Protein AF-A0A840N4Y0-F1 (afdb_monomer)

Nearest PDB structures (foldseek):
  4fzs-assembly1_A  TM=8.610E-01  e=3.689E+00  Homo sapiens
  1jv7-assembly1_A  TM=8.502E-01  e=6.863E+00  Halobacterium salinarum
  7qhm-assembly1_L  TM=5.799E-01  e=1.864E+00  Corynebacterium glutamicum ATCC 13032
  7q21-assembly1_k  TM=7.643E-01  e=5.354E+00  Corynebacterium glutamicum ATCC 13032
  4etr-assembly1_A  TM=6.335E-01  e=5.354E+00  Pseudomonas aeruginosa PAO1

Radius of gyration: 18.75 Å; Cα contacts (8 Å, |Δi|>4): 36; chains: 1; bounding box: 47×18×54 Å

Structure (mmCIF, N/CA/C/O backbone):
data_AF-A0A840N4Y0-F1
#
_entry.id   AF-A0A840N4Y0-F1
#
loop_
_atom_site.group_PDB
_atom_site.id
_atom_site.type_symbol
_atom_site.label_atom_id
_atom_site.label_alt_id
_atom_site.label_comp_id
_atom_site.label_asym_id
_atom_site.label_entity_id
_atom_site.label_seq_id
_atom_site.pdbx_PDB_ins_code
_atom_site.Cartn_x
_atom_site.Cartn_y
_atom_site.Cartn_z
_atom_sit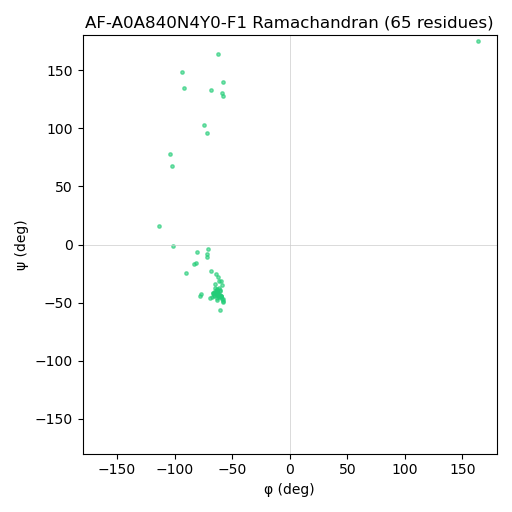e.occupancy
_atom_site.B_iso_or_equiv
_atom_site.auth_seq_id
_atom_site.auth_comp_id
_atom_site.auth_asym_id
_atom_site.auth_atom_id
_atom_site.pdbx_PDB_model_num
ATOM 1 N N . MET A 1 1 ? 25.942 -1.789 -9.578 1.00 41.69 1 MET A N 1
ATOM 2 C CA . MET A 1 1 ? 25.056 -0.628 -9.312 1.00 41.69 1 MET A CA 1
ATOM 3 C C . MET A 1 1 ? 23.959 -1.013 -8.316 1.00 41.69 1 MET A C 1
ATOM 5 O O . MET A 1 1 ? 23.035 -1.711 -8.724 1.00 41.69 1 MET A O 1
ATOM 9 N N . PRO A 1 2 ? 23.998 -0.581 -7.043 1.00 53.94 2 PRO A N 1
ATOM 10 C CA . PRO A 1 2 ? 22.936 -0.876 -6.088 1.00 53.94 2 PRO A CA 1
ATOM 11 C C . PRO A 1 2 ? 22.016 0.345 -5.902 1.00 53.94 2 PRO A C 1
ATOM 13 O O . PRO A 1 2 ? 21.993 0.960 -4.846 1.00 53.94 2 PRO A O 1
ATOM 16 N N . LYS A 1 3 ? 21.252 0.732 -6.935 1.00 58.09 3 LYS A N 1
ATOM 17 C CA . LYS A 1 3 ? 20.130 1.687 -6.763 1.00 58.09 3 LYS A CA 1
ATOM 18 C C . LYS A 1 3 ? 18.800 0.983 -6.452 1.00 58.09 3 LYS A C 1
ATOM 20 O O . LYS A 1 3 ? 17.951 1.575 -5.797 1.00 58.09 3 LYS A O 1
ATOM 25 N N . LYS A 1 4 ? 18.650 -0.290 -6.853 1.00 59.00 4 LYS A N 1
ATOM 26 C CA . LYS A 1 4 ? 17.411 -1.083 -6.710 1.00 59.00 4 LYS A CA 1
ATOM 27 C C . LYS A 1 4 ? 16.972 -1.240 -5.247 1.00 59.00 4 LYS A C 1
ATOM 29 O O . LYS A 1 4 ? 15.829 -0.964 -4.910 1.00 59.00 4 LYS A O 1
ATOM 34 N N . LEU A 1 5 ? 17.929 -1.552 -4.370 1.00 65.06 5 LEU A N 1
ATOM 35 C CA . LEU A 1 5 ? 17.692 -1.782 -2.941 1.00 65.06 5 LEU A CA 1
ATOM 36 C C . LEU A 1 5 ? 17.192 -0.533 -2.193 1.00 65.06 5 LEU A C 1
ATOM 38 O O . LEU A 1 5 ? 16.520 -0.664 -1.181 1.00 65.06 5 LEU A O 1
ATOM 42 N N . SER A 1 6 ? 17.488 0.678 -2.677 1.00 81.50 6 SER A N 1
ATOM 43 C CA . SER A 1 6 ? 17.151 1.925 -1.972 1.00 81.50 6 SER A CA 1
ATOM 44 C C . SER A 1 6 ? 15.674 2.305 -2.103 1.00 81.50 6 SER A C 1
ATOM 46 O O . SER A 1 6 ? 15.052 2.706 -1.122 1.00 81.50 6 SER A O 1
ATOM 48 N N . LEU A 1 7 ? 15.096 2.175 -3.302 1.00 88.75 7 LEU A N 1
ATOM 49 C CA . LEU A 1 7 ? 13.711 2.583 -3.554 1.00 88.75 7 LEU A CA 1
ATOM 50 C C . LEU A 1 7 ? 12.711 1.555 -3.019 1.00 88.75 7 LEU A C 1
ATOM 52 O O . LEU A 1 7 ? 11.765 1.924 -2.328 1.00 88.75 7 LEU A O 1
ATOM 56 N N . GLU A 1 8 ? 12.967 0.270 -3.264 1.00 90.94 8 GLU A N 1
ATOM 57 C CA . GLU A 1 8 ? 12.120 -0.816 -2.763 1.00 90.94 8 GLU A CA 1
ATOM 58 C C . GLU A 1 8 ? 12.112 -0.866 -1.234 1.00 90.94 8 GLU A C 1
ATOM 60 O O . GLU A 1 8 ? 11.056 -1.052 -0.636 1.00 90.94 8 GLU A O 1
ATOM 65 N N . LEU A 1 9 ? 13.253 -0.616 -0.581 1.00 92.69 9 LEU A N 1
ATOM 66 C CA . LEU A 1 9 ? 13.313 -0.549 0.879 1.00 92.69 9 LEU A CA 1
ATOM 67 C C . LEU A 1 9 ? 12.501 0.629 1.434 1.00 92.69 9 LEU A C 1
ATOM 69 O O . LEU A 1 9 ? 11.804 0.473 2.436 1.00 92.69 9 LEU A O 1
ATOM 73 N N . LYS A 1 10 ? 12.550 1.793 0.772 1.00 94.75 10 LYS A N 1
ATOM 74 C CA . LYS A 1 10 ? 11.729 2.956 1.145 1.00 94.75 10 LYS A CA 1
ATOM 75 C C . LYS A 1 10 ? 10.241 2.657 0.999 1.00 94.75 10 LYS A C 1
ATOM 77 O O . LYS A 1 10 ? 9.483 2.922 1.925 1.00 94.75 10 LYS A O 1
ATOM 82 N N . TRP A 1 11 ? 9.822 2.091 -0.131 1.00 96.56 11 TRP A N 1
ATOM 83 C CA . TRP A 1 11 ? 8.421 1.727 -0.350 1.00 96.56 11 TRP A CA 1
ATOM 84 C C . TRP A 1 11 ? 7.940 0.661 0.628 1.00 96.56 11 TRP A C 1
ATOM 86 O O . TRP A 1 11 ? 6.859 0.817 1.189 1.00 96.56 11 TRP A O 1
ATOM 96 N N . LYS A 1 12 ? 8.769 -0.350 0.915 1.00 96.50 12 LYS A N 1
ATOM 97 C CA . LYS A 1 12 ? 8.476 -1.369 1.926 1.00 96.50 12 LYS A CA 1
ATOM 98 C C . LYS A 1 12 ? 8.236 -0.740 3.294 1.00 96.50 12 LYS A C 1
ATOM 100 O O . LYS A 1 12 ? 7.226 -1.022 3.927 1.00 96.50 12 LYS A O 1
ATOM 105 N N . ARG A 1 13 ? 9.136 0.144 3.732 1.00 96.94 13 ARG A N 1
ATOM 106 C CA . ARG A 1 13 ? 9.002 0.844 5.014 1.00 96.94 13 ARG A CA 1
ATOM 107 C C . ARG A 1 13 ? 7.709 1.661 5.079 1.00 96.94 13 ARG A C 1
ATOM 109 O O . ARG A 1 13 ? 6.975 1.546 6.051 1.00 96.94 13 ARG A O 1
ATOM 116 N N . LEU A 1 14 ? 7.408 2.428 4.032 1.00 97.75 14 LEU A N 1
ATOM 117 C CA . LEU A 1 14 ? 6.190 3.240 3.966 1.00 97.75 14 LEU A CA 1
ATOM 118 C C . LEU A 1 14 ? 4.908 2.393 3.950 1.00 97.75 14 LEU A C 1
ATOM 120 O O . LEU A 1 14 ? 3.890 2.824 4.489 1.00 97.75 14 LEU A O 1
ATOM 124 N N . ALA A 1 15 ? 4.936 1.207 3.335 1.00 98.31 15 ALA A N 1
ATOM 125 C CA . ALA A 1 15 ? 3.799 0.291 3.331 1.00 98.31 15 ALA A CA 1
ATOM 126 C C . ALA A 1 15 ? 3.530 -0.264 4.736 1.00 98.31 15 ALA A C 1
ATOM 128 O O . ALA A 1 15 ? 2.384 -0.266 5.181 1.00 98.31 15 ALA A O 1
ATOM 129 N N . GLU A 1 16 ? 4.581 -0.677 5.448 1.00 98.31 16 GLU A N 1
ATOM 130 C CA . GLU A 1 16 ? 4.470 -1.171 6.824 1.00 98.31 16 GLU A CA 1
ATOM 131 C C . GLU A 1 16 ? 4.033 -0.069 7.799 1.00 98.31 16 GLU A C 1
ATOM 133 O O . GLU A 1 16 ? 3.140 -0.297 8.611 1.00 98.31 16 GLU A O 1
ATOM 138 N N . GLU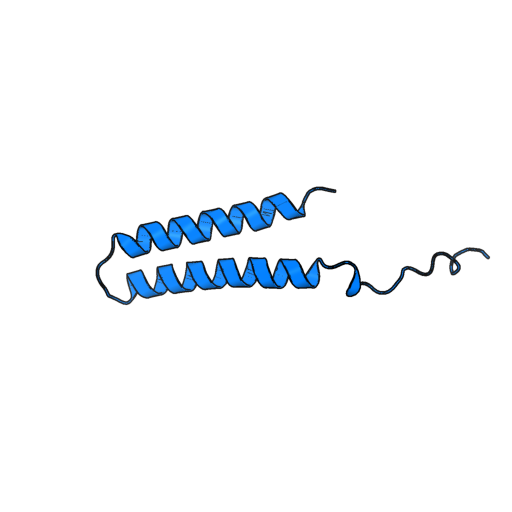 A 1 17 ? 4.568 1.149 7.669 1.00 98.38 17 GLU A N 1
ATOM 139 C CA . GLU A 1 17 ? 4.113 2.308 8.452 1.00 98.38 17 GLU A CA 1
ATOM 140 C C . GLU A 1 17 ? 2.625 2.605 8.196 1.00 98.38 17 GLU A C 1
ATOM 142 O O . GLU A 1 17 ? 1.858 2.773 9.141 1.00 98.38 17 GLU A O 1
ATOM 147 N N . ALA A 1 18 ? 2.174 2.585 6.937 1.00 98.31 18 ALA A N 1
ATOM 148 C CA . ALA A 1 18 ? 0.764 2.798 6.609 1.00 98.31 18 ALA A CA 1
ATOM 149 C C . ALA A 1 18 ? -0.155 1.705 7.188 1.00 98.31 18 ALA A C 1
ATOM 151 O O . ALA A 1 18 ? -1.240 2.020 7.678 1.00 98.31 18 ALA A O 1
ATOM 152 N N . LYS A 1 19 ? 0.268 0.433 7.180 1.00 98.38 19 LYS A N 1
ATOM 153 C CA . LYS A 1 19 ? -0.473 -0.660 7.837 1.00 98.38 19 LYS A CA 1
ATOM 154 C C . LYS A 1 19 ? -0.515 -0.485 9.354 1.00 98.38 19 LYS A C 1
ATOM 156 O O . LYS A 1 19 ? -1.563 -0.715 9.954 1.00 98.38 19 LYS A O 1
ATOM 161 N N . ALA A 1 20 ? 0.598 -0.080 9.963 1.00 98.44 20 ALA A N 1
ATOM 162 C CA . ALA A 1 20 ? 0.683 0.146 11.400 1.00 98.44 20 ALA A CA 1
ATOM 163 C C . ALA A 1 20 ? -0.230 1.297 11.846 1.00 98.44 20 ALA A C 1
ATOM 165 O O . ALA A 1 20 ? -0.930 1.155 12.844 1.00 98.44 20 ALA A O 1
ATOM 166 N N . GLU A 1 21 ? -0.285 2.401 11.095 1.00 98.06 21 GLU A N 1
ATOM 167 C CA . GLU A 1 21 ? -1.232 3.490 11.369 1.00 98.06 21 GLU A CA 1
ATOM 168 C C . GLU A 1 21 ? -2.686 3.050 11.142 1.00 98.06 21 GLU A C 1
ATOM 170 O O . GLU A 1 21 ? -3.546 3.302 11.983 1.00 98.06 21 GLU A O 1
ATOM 175 N N . ALA A 1 22 ? -2.964 2.299 10.071 1.00 98.25 22 ALA A N 1
ATOM 176 C CA . ALA A 1 22 ? -4.298 1.757 9.814 1.00 98.25 22 ALA A CA 1
ATOM 177 C C . ALA A 1 22 ? -4.797 0.847 10.951 1.00 98.25 22 ALA A C 1
ATOM 179 O O . ALA A 1 22 ? -5.990 0.833 11.248 1.00 98.25 22 ALA A O 1
ATOM 180 N N . ALA A 1 23 ? -3.900 0.093 11.594 1.00 97.94 23 ALA A N 1
ATOM 181 C CA . ALA A 1 23 ? -4.237 -0.801 12.700 1.00 97.94 23 ALA A CA 1
ATOM 182 C C . ALA A 1 23 ? -4.659 -0.058 13.981 1.00 97.94 23 ALA A C 1
ATOM 184 O O . ALA A 1 23 ? -5.362 -0.636 14.808 1.00 97.94 23 ALA A O 1
ATOM 185 N N . LYS A 1 24 ? -4.256 1.210 14.142 1.00 98.06 24 LYS A N 1
ATOM 186 C CA . LYS A 1 24 ? -4.635 2.056 15.287 1.00 98.06 24 LYS A CA 1
ATOM 187 C C . LYS A 1 24 ? -6.005 2.712 15.111 1.00 98.06 24 LYS A C 1
ATOM 189 O O . LYS A 1 24 ? -6.565 3.211 16.083 1.00 98.06 24 LYS A O 1
ATOM 194 N N . LEU A 1 25 ? -6.530 2.741 13.885 1.00 97.75 25 LEU A N 1
ATOM 195 C CA . LEU A 1 25 ? -7.784 3.409 13.560 1.00 97.75 25 LEU A CA 1
ATOM 196 C C . LEU A 1 25 ? -8.981 2.447 13.612 1.00 97.75 25 LEU A C 1
ATOM 198 O O . LEU A 1 25 ? -8.862 1.263 13.265 1.00 97.75 25 LEU A O 1
ATOM 202 N N . PRO A 1 26 ? -10.173 2.951 13.978 1.00 97.38 26 PRO A N 1
ATOM 203 C CA . PRO A 1 26 ? -11.405 2.200 13.793 1.00 97.38 26 PRO A CA 1
ATOM 204 C C . PRO A 1 26 ? -11.653 1.927 12.302 1.00 97.38 26 PRO A C 1
ATOM 206 O O . PRO A 1 26 ? -11.054 2.535 11.413 1.00 97.38 26 PRO A O 1
ATOM 209 N N . TYR A 1 27 ? -12.554 0.988 12.016 1.00 96.19 27 TYR A N 1
ATOM 210 C CA . TYR A 1 27 ? -13.028 0.784 10.649 1.00 96.19 27 TYR A CA 1
ATOM 211 C C . TYR A 1 27 ? -13.654 2.074 10.114 1.00 96.19 27 TYR A C 1
ATOM 213 O O . TYR A 1 27 ? -14.483 2.689 10.783 1.00 96.19 27 TYR A O 1
ATOM 221 N N . GLY A 1 28 ? -13.241 2.487 8.919 1.00 97.94 28 GLY A N 1
ATOM 222 C CA . GLY A 1 28 ? -13.684 3.740 8.332 1.00 97.94 28 GLY A CA 1
ATOM 223 C C . GLY A 1 28 ? -12.799 4.203 7.175 1.00 97.94 28 GLY A C 1
ATOM 224 O O . GLY A 1 28 ? -11.754 3.605 6.901 1.00 97.94 28 GLY A O 1
ATOM 225 N N . PRO A 1 29 ? -13.193 5.303 6.514 1.00 98.06 29 PRO A N 1
ATOM 226 C CA . PRO A 1 29 ? -12.555 5.772 5.286 1.00 98.06 29 PRO A CA 1
ATOM 227 C C . PRO A 1 29 ? -11.075 6.132 5.469 1.00 98.06 29 PRO A C 1
ATOM 229 O O . PRO A 1 29 ? -10.279 5.950 4.551 1.00 98.06 29 PRO A O 1
ATOM 232 N N . GLU A 1 30 ? -10.684 6.609 6.652 1.00 97.88 30 GLU A N 1
ATOM 233 C CA . GLU A 1 30 ? -9.292 6.953 6.957 1.00 97.88 30 GLU A CA 1
ATOM 234 C C . GLU A 1 30 ? -8.396 5.707 7.034 1.00 97.88 30 GLU A C 1
ATOM 236 O O . GLU A 1 30 ? -7.341 5.645 6.394 1.00 97.88 30 GLU A O 1
ATOM 241 N N . ARG A 1 31 ? -8.859 4.663 7.734 1.00 98.38 31 ARG A N 1
ATOM 242 C CA . ARG A 1 31 ? -8.191 3.358 7.770 1.00 98.38 31 ARG A CA 1
ATOM 243 C C . ARG A 1 31 ? -8.081 2.756 6.371 1.00 98.38 31 ARG A C 1
ATOM 245 O O . ARG A 1 31 ? -7.015 2.270 5.992 1.00 98.38 31 ARG A O 1
ATOM 252 N N . ASP A 1 32 ? -9.153 2.822 5.588 1.00 98.50 32 ASP A N 1
ATOM 253 C CA . ASP A 1 32 ? -9.177 2.281 4.228 1.00 98.50 32 ASP A CA 1
ATOM 254 C C . ASP A 1 32 ? -8.218 3.023 3.292 1.00 98.50 32 ASP A C 1
ATOM 256 O O . ASP A 1 32 ? -7.546 2.396 2.467 1.00 98.50 32 ASP A O 1
ATOM 260 N N . ALA A 1 33 ? -8.086 4.344 3.443 1.00 98.56 33 ALA A N 1
ATOM 261 C CA . ALA A 1 33 ? -7.123 5.139 2.688 1.00 98.56 33 ALA A CA 1
ATOM 262 C C . ALA A 1 33 ? -5.673 4.715 2.983 1.00 98.56 33 ALA A C 1
ATOM 264 O O . ALA A 1 33 ? -4.873 4.560 2.053 1.00 98.56 33 ALA A O 1
ATOM 265 N N . LEU A 1 34 ? -5.338 4.462 4.252 1.00 98.56 34 LEU A N 1
ATOM 266 C CA . LEU A 1 34 ? -4.016 3.969 4.652 1.00 98.56 34 LEU A CA 1
ATOM 267 C C . LEU A 1 34 ? -3.739 2.558 4.117 1.00 98.56 34 LEU A C 1
ATOM 269 O O . LEU A 1 34 ? -2.674 2.312 3.546 1.00 98.56 34 LEU A O 1
ATOM 273 N N . LEU A 1 35 ? -4.712 1.647 4.210 1.00 98.56 35 LEU A N 1
ATOM 274 C CA . LEU A 1 35 ? -4.589 0.298 3.648 1.00 98.56 35 LEU A CA 1
ATOM 275 C C . LEU A 1 35 ? -4.444 0.324 2.122 1.00 98.56 35 LEU A C 1
ATOM 277 O O . LEU A 1 35 ? -3.644 -0.426 1.557 1.00 98.56 35 LEU A O 1
ATOM 281 N N . LYS A 1 36 ? -5.171 1.214 1.439 1.00 98.56 36 LYS A N 1
ATOM 282 C CA . LYS A 1 36 ? -5.039 1.424 -0.007 1.00 98.56 36 LYS A CA 1
ATOM 283 C C . LYS A 1 36 ? -3.637 1.912 -0.367 1.00 98.56 36 LYS A C 1
ATOM 285 O O . LYS A 1 36 ? -3.041 1.380 -1.302 1.00 98.56 36 LYS A O 1
ATOM 290 N N . LYS A 1 37 ? -3.090 2.870 0.387 1.00 98.25 37 LYS A N 1
ATOM 291 C CA . LYS A 1 37 ? -1.718 3.364 0.199 1.00 98.25 37 LYS A CA 1
ATOM 292 C C . LYS A 1 37 ? -0.686 2.247 0.374 1.00 98.25 37 LYS A C 1
ATOM 294 O O . LYS A 1 37 ? 0.206 2.120 -0.462 1.00 98.25 37 LYS A O 1
ATOM 299 N N . ALA A 1 38 ? -0.828 1.412 1.406 1.00 98.38 38 ALA A N 1
ATOM 300 C CA . ALA A 1 38 ? 0.059 0.268 1.619 1.00 98.38 38 ALA A CA 1
ATOM 301 C C . ALA A 1 38 ? 0.056 -0.688 0.414 1.00 98.38 38 ALA A C 1
ATOM 303 O O . ALA A 1 38 ? 1.114 -0.992 -0.134 1.00 98.38 38 ALA A O 1
ATOM 304 N N . ARG A 1 39 ? -1.133 -1.070 -0.074 1.00 98.19 39 ARG A N 1
ATOM 305 C CA . ARG A 1 39 ? -1.281 -1.948 -1.251 1.00 98.19 39 ARG A CA 1
ATOM 306 C C . ARG A 1 39 ? -0.665 -1.353 -2.517 1.00 98.19 39 ARG A C 1
ATOM 308 O O . ARG A 1 39 ? -0.058 -2.072 -3.310 1.00 98.19 39 ARG A O 1
ATOM 315 N N . GLN A 1 40 ? -0.811 -0.045 -2.728 1.00 98.31 40 GLN A N 1
ATOM 316 C CA . GLN A 1 40 ? -0.214 0.643 -3.878 1.00 98.31 40 GLN A CA 1
ATOM 317 C C . GLN A 1 40 ? 1.316 0.584 -3.845 1.00 98.31 40 GLN A C 1
ATOM 319 O O . GLN A 1 40 ? 1.935 0.335 -4.877 1.00 98.31 40 GLN A O 1
ATOM 324 N N . LEU A 1 41 ? 1.923 0.770 -2.671 1.00 97.94 41 LEU A N 1
ATOM 325 C CA . LEU A 1 41 ? 3.375 0.687 -2.500 1.00 97.94 41 LEU A CA 1
ATOM 326 C C . LEU A 1 41 ? 3.898 -0.733 -2.746 1.00 97.94 41 LEU A C 1
ATOM 328 O O . LEU A 1 41 ? 4.884 -0.904 -3.460 1.00 97.94 41 LEU A O 1
ATOM 332 N N . GLU A 1 42 ? 3.210 -1.750 -2.230 1.00 96.19 42 GLU A N 1
ATOM 333 C CA . GLU A 1 42 ? 3.547 -3.156 -2.494 1.00 96.19 42 GLU A CA 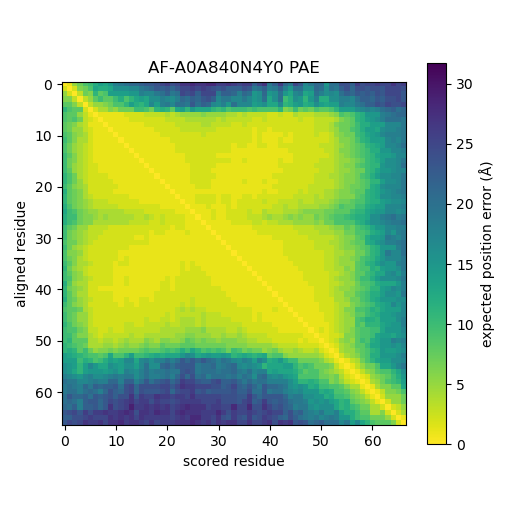1
ATOM 3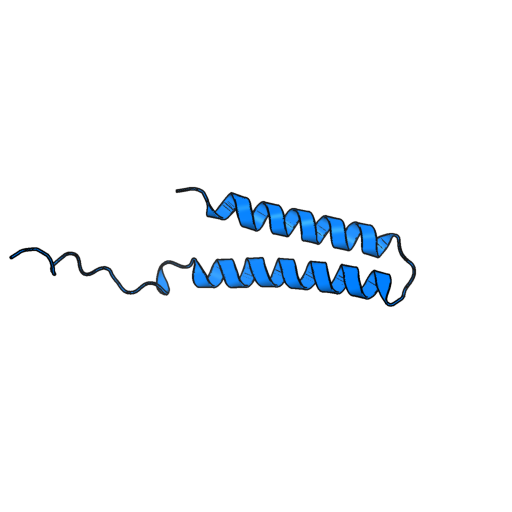34 C C . GLU A 1 42 ? 3.442 -3.494 -3.987 1.00 96.19 42 GLU A C 1
ATOM 336 O O . GLU A 1 42 ? 4.331 -4.130 -4.556 1.00 96.19 42 GLU A O 1
ATOM 341 N N . THR A 1 43 ? 2.392 -3.000 -4.647 1.00 96.88 43 THR A N 1
ATOM 342 C CA . THR A 1 43 ? 2.206 -3.168 -6.095 1.00 96.88 43 THR A CA 1
ATOM 343 C C . THR A 1 43 ? 3.328 -2.481 -6.874 1.00 96.88 43 THR A C 1
ATOM 345 O O . THR A 1 43 ? 3.885 -3.073 -7.797 1.00 96.88 43 THR A O 1
ATOM 348 N N . ALA A 1 44 ? 3.715 -1.262 -6.485 1.00 94.75 44 ALA A N 1
ATOM 349 C CA . ALA A 1 44 ? 4.811 -0.533 -7.118 1.00 94.75 44 ALA A CA 1
ATOM 350 C C . ALA A 1 44 ? 6.144 -1.288 -7.004 1.00 94.75 44 ALA A C 1
ATOM 352 O O . ALA A 1 44 ? 6.887 -1.362 -7.981 1.00 94.75 44 ALA A O 1
ATOM 353 N N . MET A 1 45 ? 6.426 -1.907 -5.851 1.00 93.44 45 MET A N 1
ATOM 354 C CA . MET A 1 45 ? 7.597 -2.775 -5.684 1.00 93.44 45 MET A CA 1
ATOM 355 C C . MET A 1 45 ? 7.548 -3.979 -6.631 1.00 93.44 45 MET A C 1
ATOM 357 O O . MET A 1 45 ? 8.543 -4.282 -7.288 1.00 93.44 45 MET A O 1
ATOM 361 N N . HIS A 1 46 ? 6.394 -4.640 -6.741 1.00 91.00 46 HIS A N 1
ATOM 362 C CA . HIS A 1 46 ? 6.230 -5.810 -7.605 1.00 91.00 46 HIS A CA 1
ATOM 363 C C . HIS A 1 46 ? 6.434 -5.463 -9.091 1.00 91.00 46 HIS A C 1
ATOM 365 O O . HIS A 1 46 ? 7.208 -6.118 -9.791 1.00 91.00 46 HIS A O 1
ATOM 371 N N . VAL A 1 47 ? 5.817 -4.370 -9.549 1.0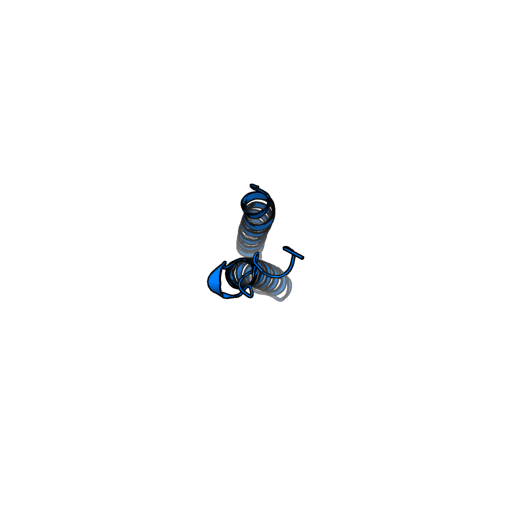0 91.56 47 VAL A N 1
ATOM 372 C CA . VAL A 1 47 ? 5.972 -3.848 -10.916 1.00 91.56 47 VAL A CA 1
ATOM 373 C C . VAL A 1 47 ? 7.416 -3.418 -11.187 1.00 91.56 47 VAL A C 1
ATOM 375 O O . VAL A 1 47 ? 7.965 -3.720 -12.247 1.00 91.56 47 VAL A O 1
ATOM 378 N N . ASN A 1 48 ? 8.068 -2.756 -10.228 1.00 89.44 48 ASN A N 1
ATOM 379 C CA . ASN A 1 48 ? 9.476 -2.384 -10.355 1.00 89.44 48 ASN A CA 1
ATOM 380 C C . ASN A 1 48 ? 10.382 -3.614 -10.503 1.00 89.44 48 ASN A C 1
ATOM 382 O O . ASN A 1 48 ? 11.332 -3.580 -11.292 1.00 89.44 48 ASN A O 1
ATOM 386 N N . GLY A 1 49 ? 10.058 -4.703 -9.799 1.00 86.38 49 GLY A N 1
ATOM 387 C CA . GLY A 1 49 ? 10.709 -5.999 -9.952 1.00 86.38 49 GLY A CA 1
ATOM 388 C C . GLY A 1 49 ? 10.616 -6.528 -11.383 1.00 86.38 49 GLY A C 1
ATOM 389 O O . GLY A 1 49 ? 11.639 -6.905 -11.959 1.00 86.38 49 GLY A O 1
ATOM 390 N N . TRP A 1 50 ? 9.426 -6.477 -11.992 1.00 86.25 50 TRP A N 1
ATOM 391 C CA . TRP A 1 50 ? 9.226 -6.882 -13.388 1.00 86.25 50 TRP A CA 1
ATOM 392 C C . TRP A 1 50 ? 10.055 -6.038 -14.354 1.00 86.25 50 TRP A C 1
ATOM 394 O O . TRP A 1 50 ? 10.896 -6.578 -15.067 1.00 86.25 50 TRP A O 1
ATOM 404 N N . ILE A 1 51 ? 9.895 -4.713 -14.335 1.00 84.62 51 ILE A N 1
ATOM 405 C CA . ILE A 1 51 ? 10.564 -3.799 -15.283 1.00 84.62 51 ILE A CA 1
ATOM 406 C C . ILE A 1 51 ? 12.095 -3.857 -15.136 1.00 84.62 51 ILE A C 1
ATOM 408 O O . ILE A 1 51 ? 12.850 -3.649 -16.086 1.00 84.62 51 ILE A O 1
ATOM 412 N N . SER A 1 52 ? 12.583 -4.178 -13.938 1.00 81.44 52 SER A N 1
ATOM 413 C CA . SER A 1 52 ? 14.013 -4.299 -13.658 1.00 81.44 52 SER A CA 1
ATOM 414 C C . SER A 1 52 ? 14.637 -5.629 -14.097 1.00 81.44 52 SER A C 1
ATOM 416 O O . SER A 1 52 ? 15.867 -5.759 -13.976 1.00 81.44 52 SER A O 1
ATOM 418 N N . SER A 1 53 ? 13.836 -6.594 -14.569 1.00 80.31 53 SER A N 1
ATOM 419 C CA . SER A 1 53 ? 14.283 -7.930 -14.972 1.00 80.31 53 SER A CA 1
ATOM 420 C C . SER A 1 53 ? 15.156 -7.889 -16.240 1.00 80.31 53 SER A C 1
ATOM 422 O O . SER A 1 53 ? 14.784 -7.237 -17.219 1.00 80.31 53 SER A O 1
ATOM 424 N N . PRO A 1 54 ? 16.318 -8.575 -16.267 1.00 73.38 54 PRO A N 1
ATOM 425 C CA . PRO A 1 54 ? 17.208 -8.599 -17.431 1.00 73.38 54 PRO A CA 1
ATOM 426 C C . PRO A 1 54 ? 16.557 -9.168 -18.698 1.00 73.38 54 PRO A C 1
ATOM 428 O O . PRO A 1 54 ? 16.884 -8.716 -19.788 1.00 73.38 54 PRO A O 1
ATOM 431 N N . GLY A 1 55 ? 15.620 -10.113 -18.555 1.00 71.44 55 GLY A N 1
ATOM 432 C CA . GLY A 1 55 ? 14.965 -10.795 -19.680 1.00 71.44 55 GLY A CA 1
ATOM 433 C C . GLY A 1 55 ? 13.979 -9.935 -20.479 1.00 71.44 55 GLY A C 1
ATOM 434 O O . GLY A 1 55 ? 13.505 -10.378 -21.516 1.00 71.44 55 GLY A O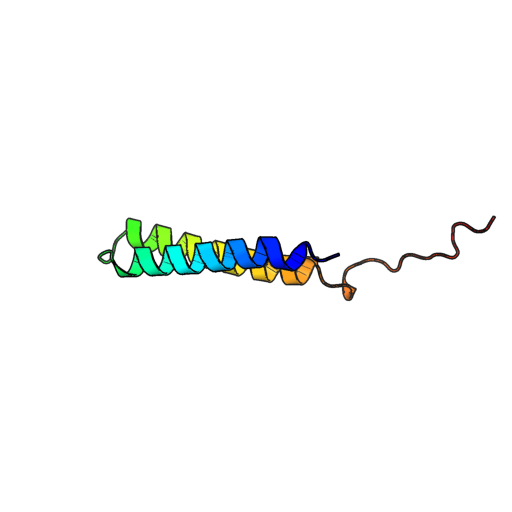 1
ATOM 435 N N . LEU A 1 56 ? 13.674 -8.718 -20.014 1.00 68.69 56 LEU A N 1
ATOM 436 C CA . LEU A 1 56 ? 12.810 -7.755 -20.711 1.00 68.69 56 LEU A CA 1
ATOM 437 C C . LEU A 1 56 ? 13.600 -6.656 -21.436 1.00 68.69 56 LEU A C 1
ATOM 439 O O . LEU A 1 56 ? 13.004 -5.781 -22.062 1.00 68.69 56 LEU A O 1
ATOM 443 N N . ARG A 1 57 ? 14.937 -6.668 -21.351 1.00 67.62 57 ARG A N 1
ATOM 444 C CA . ARG A 1 57 ? 15.781 -5.727 -22.097 1.00 67.62 57 ARG A CA 1
ATOM 445 C C . ARG A 1 57 ? 16.157 -6.353 -23.436 1.00 67.62 57 ARG A C 1
ATOM 447 O O . ARG A 1 57 ? 16.563 -7.516 -23.439 1.00 67.62 57 ARG A O 1
ATOM 454 N N . PRO A 1 58 ? 16.075 -5.612 -24.554 1.00 68.31 58 PRO A N 1
ATOM 455 C CA . PRO A 1 58 ? 16.608 -6.109 -25.810 1.00 68.31 58 PRO A CA 1
ATOM 456 C C . PRO A 1 58 ? 18.104 -6.413 -25.630 1.00 68.31 58 PRO A C 1
ATOM 458 O O . PRO A 1 58 ? 18.798 -5.656 -24.935 1.00 68.31 58 PRO A O 1
ATOM 461 N N . PRO A 1 59 ? 18.611 -7.513 -26.209 1.00 73.19 59 PRO A N 1
ATOM 462 C CA . PRO A 1 59 ? 20.036 -7.788 -26.195 1.00 73.19 59 PRO A CA 1
ATOM 463 C C . PRO A 1 59 ? 20.761 -6.611 -26.847 1.00 73.19 59 PRO A C 1
ATOM 465 O O . PRO A 1 59 ? 20.402 -6.164 -27.938 1.00 73.19 59 PRO A O 1
ATOM 468 N N . VAL A 1 60 ? 21.759 -6.074 -26.149 1.00 74.62 60 VAL A N 1
ATOM 469 C CA . VAL A 1 60 ? 22.629 -5.052 -26.725 1.00 74.62 60 VAL A CA 1
ATOM 470 C C . VAL A 1 60 ? 23.543 -5.785 -27.692 1.00 74.62 60 VAL A C 1
ATOM 472 O O . VAL A 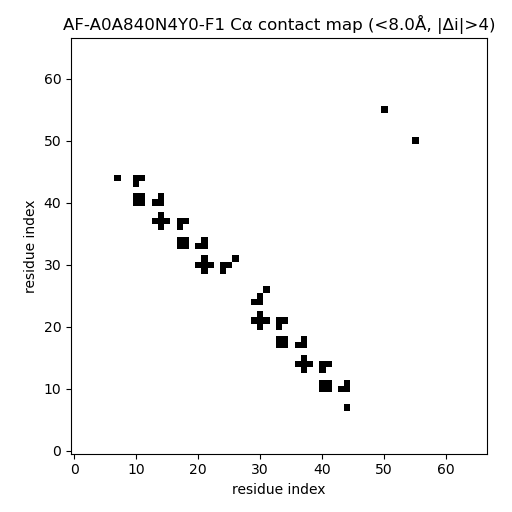1 60 ? 24.460 -6.484 -27.263 1.00 74.62 60 VAL A O 1
ATOM 475 N N . ASP A 1 61 ? 23.258 -5.681 -28.986 1.00 76.06 61 ASP A N 1
ATOM 476 C CA . ASP A 1 61 ? 24.145 -6.225 -30.003 1.00 76.06 61 ASP A CA 1
ATOM 477 C C . ASP A 1 61 ? 25.408 -5.357 -30.086 1.00 76.06 61 ASP A C 1
ATOM 479 O O . ASP A 1 61 ? 25.441 -4.299 -30.719 1.00 76.06 61 ASP A O 1
ATOM 483 N N . LEU A 1 62 ? 26.450 -5.798 -29.383 1.00 64.12 62 LEU A N 1
ATOM 484 C CA . LEU A 1 62 ? 27.759 -5.149 -29.340 1.00 64.12 62 LEU A CA 1
ATOM 485 C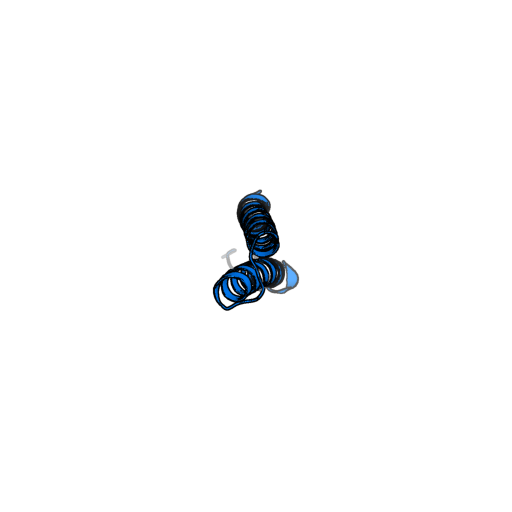 C . LEU A 1 62 ? 28.535 -5.286 -30.662 1.00 64.12 62 LEU A C 1
ATOM 487 O O . LEU A 1 62 ? 29.611 -4.703 -30.784 1.00 64.12 62 LEU A O 1
ATOM 491 N N . THR A 1 63 ? 28.019 -6.020 -31.656 1.00 65.19 63 THR A N 1
ATOM 492 C CA . THR A 1 63 ? 28.668 -6.148 -32.970 1.00 65.19 63 THR A CA 1
ATOM 493 C C . THR A 1 63 ? 28.381 -4.967 -33.902 1.00 65.19 63 THR A C 1
ATOM 495 O O . THR A 1 63 ? 29.139 -4.735 -34.838 1.00 65.19 63 THR A O 1
ATOM 498 N N . ARG A 1 64 ? 27.369 -4.140 -33.597 1.00 62.59 64 ARG A N 1
ATOM 499 C CA . ARG A 1 64 ? 26.908 -3.040 -34.464 1.00 62.59 64 ARG A CA 1
ATOM 500 C C . ARG A 1 64 ? 27.842 -1.819 -34.553 1.00 62.59 64 ARG A C 1
ATOM 502 O O . ARG A 1 64 ? 27.621 -0.959 -35.395 1.00 62.59 64 ARG A O 1
ATOM 509 N N . PHE A 1 65 ? 28.865 -1.716 -33.706 1.00 65.75 65 PHE A N 1
ATOM 510 C CA . PHE A 1 65 ? 29.755 -0.541 -33.643 1.00 65.75 65 PHE A CA 1
ATOM 511 C C . PHE A 1 65 ? 31.204 -0.829 -34.070 1.00 65.75 65 PHE A C 1
ATOM 513 O O . PHE A 1 65 ? 32.097 -0.047 -33.752 1.00 65.75 65 PHE A O 1
ATOM 520 N N . LYS A 1 66 ? 31.459 -1.954 -34.749 1.00 54.84 66 LYS A N 1
ATOM 521 C CA . LYS A 1 66 ? 32.761 -2.247 -35.364 1.00 54.84 66 LYS A CA 1
ATOM 522 C C . LYS A 1 66 ? 32.692 -2.039 -36.879 1.00 54.84 66 LYS A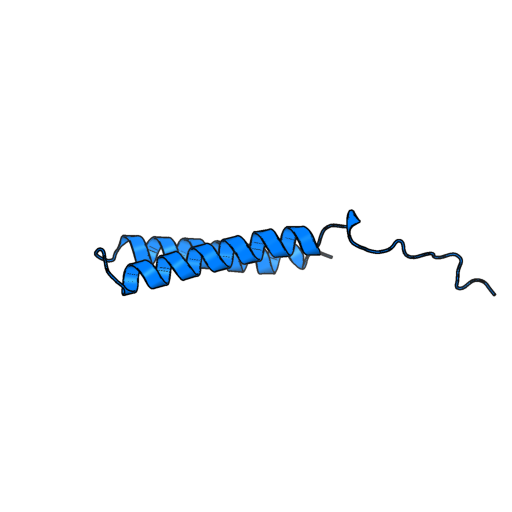 C 1
ATOM 524 O O . LYS A 1 66 ? 32.628 -3.021 -37.609 1.00 54.84 66 LYS A O 1
ATOM 529 N N . GLU A 1 67 ? 32.735 -0.787 -37.319 1.00 54.94 67 GLU A N 1
ATOM 530 C CA . GLU A 1 67 ? 33.147 -0.393 -38.678 1.00 54.94 67 GLU A CA 1
ATOM 531 C C . GLU A 1 67 ? 34.011 0.868 -38.603 1.00 54.94 67 GLU A C 1
ATOM 533 O O . GLU A 1 67 ? 33.671 1.764 -37.794 1.00 54.94 67 GLU A O 1
#

Foldseek 3Di:
DPPLCVLLVVLQVQLVVLQVVLVVDDDDDSSVVSNVSSVVSVVVNVVSVVVVDPVPDDPPPPVVPDD

Organism: NCBI:txid211460

Mean predicted aligned error: 8.15 Å

Solvent-accessible surface area (backbone atoms only — not comparable to full-atom values): 3960 Å² total; per-residue (Å²): 134,84,63,66,66,58,57,48,51,50,35,51,52,54,22,52,51,26,44,56,55,25,71,75,45,67,94,49,73,68,26,51,52,27,46,51,51,18,52,51,33,53,48,51,45,54,52,50,53,58,76,67,36,73,89,77,52,78,81,81,70,78,73,80,76,79,126

pLDDT: mean 86.22, std 15.24, range [41.69, 98.56]

Secondary structure (DSSP, 8-state):
---HHHHHHHHHHHHHHHHHHHHHSPSSHHHHHHHHHHHHHHHHHHHHHHHT-GGGSPP--GGGG--

Sequence (67 aa):
MPKKLSLELKWKRLAEEAKAEAAKLPYGPERDALLKKARQLETAMHVNGWISSPGLRPPVDLTRFKE